Protein AF-A0A4Q1ADQ5-F1 (afdb_monomer_lite)

Structure (mmCIF, N/CA/C/O backbone):
data_AF-A0A4Q1ADQ5-F1
#
_entry.id   AF-A0A4Q1ADQ5-F1
#
loop_
_atom_site.group_PDB
_atom_site.id
_atom_site.type_symbol
_atom_site.label_atom_id
_atom_site.label_alt_id
_atom_site.label_comp_id
_atom_site.label_asym_id
_atom_site.label_entity_id
_atom_site.label_seq_id
_atom_site.pdbx_PDB_ins_code
_atom_site.Cartn_x
_atom_site.Cartn_y
_atom_site.Cartn_z
_atom_site.occupancy
_atom_site.B_iso_or_equiv
_atom_site.auth_seq_id
_atom_site.auth_comp_id
_atom_site.auth_asym_id
_atom_site.auth_atom_id
_atom_site.pdbx_PDB_model_num
ATOM 1 N N . MET A 1 1 ? -1.866 -3.473 17.443 1.00 73.50 1 MET A N 1
ATOM 2 C CA . MET A 1 1 ? -2.162 -2.029 17.596 1.00 73.50 1 MET A CA 1
ATOM 3 C C . MET A 1 1 ? -1.739 -1.337 16.323 1.00 73.50 1 MET A C 1
ATOM 5 O O . MET A 1 1 ? -0.591 -1.506 15.923 1.00 73.50 1 MET A O 1
ATOM 9 N N . ALA A 1 2 ? -2.650 -0.580 15.715 1.00 83.56 2 ALA A N 1
ATOM 10 C CA . ALA A 1 2 ? -2.382 0.136 14.478 1.00 83.56 2 ALA A CA 1
ATOM 11 C C . ALA A 1 2 ? -1.348 1.254 14.677 1.00 83.56 2 ALA A C 1
ATOM 13 O O . ALA A 1 2 ? -1.373 1.988 15.669 1.00 83.56 2 ALA A O 1
ATOM 14 N N . LYS A 1 3 ? -0.436 1.376 13.717 1.00 87.25 3 LYS A N 1
ATOM 15 C CA . LYS A 1 3 ? 0.659 2.342 13.715 1.00 87.25 3 LYS A CA 1
ATOM 16 C C . LYS A 1 3 ? 0.791 2.993 12.349 1.00 87.25 3 LYS A C 1
ATOM 18 O O . LYS A 1 3 ? 0.234 2.530 11.357 1.00 87.25 3 LYS A O 1
ATOM 23 N N . LYS A 1 4 ? 1.546 4.089 12.309 1.00 88.94 4 LYS A N 1
ATOM 24 C CA . LYS A 1 4 ? 1.892 4.773 11.067 1.00 88.94 4 LYS A CA 1
ATOM 25 C C . LYS A 1 4 ? 3.212 4.226 10.533 1.00 88.94 4 LYS A C 1
ATOM 27 O O . LYS A 1 4 ? 4.215 4.242 11.242 1.00 88.94 4 LYS A O 1
ATOM 32 N N . TYR A 1 5 ? 3.209 3.814 9.277 1.00 89.50 5 TYR A N 1
ATOM 33 C CA . TYR A 1 5 ? 4.356 3.303 8.548 1.00 89.50 5 TYR A CA 1
ATOM 34 C C . TYR A 1 5 ? 4.653 4.190 7.344 1.00 89.50 5 TYR A C 1
ATOM 36 O O . TYR A 1 5 ? 3.751 4.677 6.663 1.00 89.50 5 TYR A O 1
ATOM 44 N N . GLN A 1 6 ? 5.933 4.382 7.073 1.00 91.25 6 GLN A N 1
ATOM 45 C CA . GLN A 1 6 ? 6.453 4.940 5.843 1.00 91.25 6 GLN A CA 1
ATOM 46 C C . GLN A 1 6 ? 6.943 3.782 4.979 1.00 91.25 6 GLN A C 1
ATOM 48 O O . GLN A 1 6 ? 7.802 3.009 5.398 1.00 91.25 6 GLN A O 1
ATOM 53 N N . VAL A 1 7 ? 6.408 3.673 3.770 1.00 90.75 7 VAL A N 1
ATOM 54 C CA . VAL A 1 7 ? 6.799 2.648 2.806 1.00 90.75 7 VAL A CA 1
ATOM 55 C C . VAL A 1 7 ? 7.542 3.325 1.673 1.00 90.75 7 VAL A C 1
ATOM 57 O O . VAL A 1 7 ? 7.001 4.215 1.018 1.00 90.75 7 VAL A O 1
ATOM 60 N N . ARG A 1 8 ? 8.781 2.907 1.434 1.00 91.81 8 ARG A N 1
ATOM 61 C CA . ARG A 1 8 ? 9.573 3.310 0.276 1.00 91.81 8 ARG A CA 1
ATOM 62 C C . ARG A 1 8 ? 9.595 2.160 -0.718 1.00 91.81 8 ARG A C 1
ATOM 64 O O . ARG A 1 8 ? 10.336 1.199 -0.552 1.00 91.81 8 ARG A O 1
ATOM 71 N N . GLN A 1 9 ? 8.783 2.276 -1.756 1.00 91.00 9 GLN A N 1
ATOM 72 C CA . GLN A 1 9 ? 8.784 1.367 -2.888 1.00 91.00 9 GLN A CA 1
ATOM 73 C C . GLN A 1 9 ? 9.964 1.673 -3.813 1.00 91.00 9 GLN A C 1
ATOM 75 O O . GLN A 1 9 ? 10.325 2.835 -4.035 1.00 91.00 9 GLN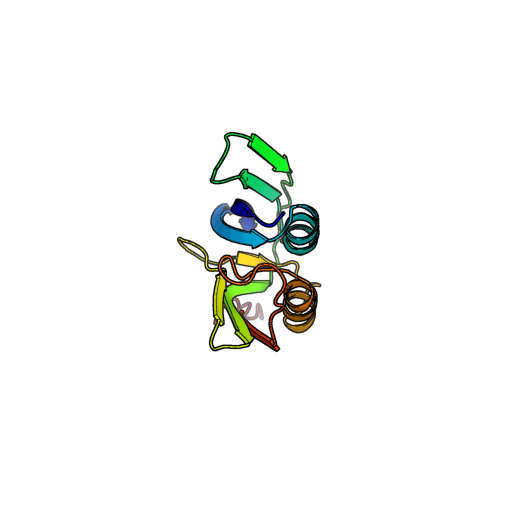 A O 1
ATOM 80 N N . VAL A 1 10 ? 10.547 0.620 -4.373 1.00 89.81 10 VAL A N 1
ATOM 81 C CA . VAL A 1 10 ? 11.606 0.674 -5.374 1.00 89.81 10 VAL A CA 1
ATOM 82 C C . VAL A 1 10 ? 11.248 -0.282 -6.509 1.00 89.81 10 VAL A C 1
ATOM 84 O O . VAL A 1 10 ? 11.098 -1.481 -6.298 1.00 89.81 10 VAL A O 1
ATOM 87 N N . VAL A 1 11 ? 11.128 0.251 -7.722 1.00 87.88 11 VAL A N 1
ATOM 88 C CA . VAL A 1 11 ? 10.785 -0.509 -8.932 1.00 87.88 11 VAL A CA 1
ATOM 89 C C . VAL A 1 11 ? 11.752 -0.168 -10.051 1.00 87.88 11 VAL A C 1
ATOM 91 O O . VAL A 1 11 ? 12.175 0.979 -10.175 1.00 87.88 11 VAL A O 1
ATOM 94 N N . THR A 1 12 ? 12.080 -1.137 -10.897 1.00 85.25 12 THR A N 1
ATOM 95 C CA . THR A 1 12 ? 12.826 -0.878 -12.132 1.00 85.25 12 THR A CA 1
ATOM 96 C C . THR A 1 12 ? 11.845 -0.905 -13.294 1.00 85.25 12 THR A C 1
ATOM 98 O O . THR A 1 12 ? 11.288 -1.954 -13.596 1.00 85.25 12 THR A O 1
ATOM 101 N N . LEU A 1 13 ? 11.618 0.243 -13.931 1.00 81.31 13 LEU A N 1
ATOM 102 C CA . LEU A 1 13 ? 10.705 0.403 -15.063 1.00 81.31 13 LEU A CA 1
ATOM 103 C C . LEU A 1 13 ? 11.515 0.721 -16.312 1.00 81.31 13 LEU A C 1
ATOM 105 O O . LEU A 1 13 ? 12.236 1.714 -16.331 1.00 81.31 13 LEU A O 1
ATOM 109 N N . ASN A 1 14 ? 11.385 -0.091 -17.361 1.00 82.62 14 ASN A N 1
ATOM 110 C CA . ASN A 1 14 ? 12.114 0.099 -18.623 1.00 82.62 14 ASN A CA 1
ATOM 111 C C . ASN A 1 14 ? 13.638 0.265 -18.431 1.00 82.62 14 ASN A C 1
ATOM 113 O O . ASN A 1 14 ? 14.274 1.051 -19.125 1.00 82.62 14 ASN A O 1
ATOM 117 N N . GLY A 1 15 ? 14.225 -0.449 -17.464 1.00 79.38 15 GLY A N 1
ATOM 118 C CA . GLY A 1 15 ? 15.649 -0.339 -17.123 1.00 79.38 15 GLY A CA 1
ATOM 119 C C . GLY A 1 15 ? 16.018 0.838 -16.209 1.00 79.38 15 GLY A C 1
ATOM 120 O O . GLY A 1 15 ? 17.161 0.912 -15.766 1.00 79.38 15 GLY A O 1
ATOM 121 N N . GLU A 1 16 ? 15.075 1.717 -15.860 1.00 83.38 16 GLU A N 1
ATOM 122 C CA . GLU A 1 16 ? 15.292 2.816 -14.916 1.00 83.38 16 GLU A CA 1
ATOM 123 C C . GLU A 1 16 ? 14.777 2.472 -13.517 1.00 83.38 16 GLU A C 1
ATOM 125 O O . GLU A 1 16 ? 13.600 2.159 -13.324 1.00 83.38 16 GLU A O 1
ATOM 130 N N . LYS A 1 17 ? 15.642 2.604 -12.509 1.00 86.19 17 LYS A N 1
ATOM 131 C CA . LYS A 1 17 ? 15.264 2.431 -11.104 1.00 86.19 17 LYS A CA 1
ATOM 132 C C . LYS A 1 17 ? 14.531 3.674 -10.599 1.00 86.19 17 LYS A C 1
ATOM 134 O O . LYS A 1 17 ? 15.104 4.760 -10.536 1.00 86.19 17 LYS A O 1
ATOM 139 N N . LYS A 1 18 ? 13.271 3.512 -10.204 1.00 85.75 18 LYS A N 1
ATOM 140 C CA . LYS A 1 18 ? 12.430 4.548 -9.596 1.00 85.75 18 LYS A CA 1
ATOM 141 C C . LYS A 1 18 ? 12.128 4.197 -8.150 1.00 85.75 18 LYS A C 1
ATOM 143 O O . LYS A 1 18 ? 12.046 3.028 -7.778 1.00 85.75 18 LYS A O 1
ATOM 148 N N . SER A 1 19 ? 11.964 5.226 -7.329 1.00 89.25 19 SER A N 1
ATOM 149 C CA . SER A 1 19 ? 11.580 5.068 -5.933 1.00 89.25 19 SER A CA 1
ATOM 150 C C . SER A 1 19 ? 10.456 6.026 -5.587 1.00 89.25 19 SER A C 1
ATOM 152 O O . SER A 1 19 ? 10.497 7.198 -5.962 1.00 89.25 19 SER A O 1
ATOM 154 N N . THR A 1 20 ? 9.471 5.512 -4.860 1.00 89.88 20 THR A N 1
ATOM 155 C CA . THR A 1 20 ? 8.291 6.254 -4.435 1.00 89.88 20 THR A CA 1
ATOM 156 C C . THR A 1 20 ? 8.020 5.962 -2.973 1.00 89.88 20 THR A C 1
ATOM 158 O O . THR A 1 20 ? 8.019 4.810 -2.552 1.00 89.88 20 THR A O 1
ATOM 161 N N . THR A 1 21 ? 7.762 7.012 -2.200 1.00 92.38 21 THR A N 1
ATOM 162 C CA . THR A 1 21 ? 7.468 6.895 -0.773 1.00 92.38 21 THR A CA 1
ATOM 163 C C . THR A 1 21 ? 6.030 7.298 -0.498 1.00 92.38 21 THR A C 1
ATOM 165 O O . THR A 1 21 ? 5.561 8.302 -1.035 1.00 92.38 21 THR A O 1
ATOM 168 N N . PHE A 1 22 ? 5.339 6.540 0.345 1.00 93.75 22 PHE A N 1
ATOM 169 C CA . PHE A 1 22 ? 3.987 6.831 0.814 1.00 93.75 22 PHE A CA 1
ATOM 170 C C . PHE A 1 22 ? 3.823 6.413 2.276 1.00 93.75 22 PHE A C 1
ATOM 172 O O . PHE A 1 22 ? 4.680 5.743 2.852 1.00 93.75 22 PHE A O 1
ATOM 179 N N . GLU A 1 23 ? 2.713 6.822 2.879 1.00 92.62 23 GLU A N 1
ATOM 180 C CA . GLU A 1 23 ? 2.371 6.470 4.255 1.00 92.62 23 GLU A CA 1
ATOM 181 C C . GLU A 1 23 ? 1.213 5.480 4.287 1.00 92.62 23 GLU A C 1
ATOM 183 O O . GLU A 1 23 ? 0.280 5.567 3.487 1.00 92.62 23 GLU A O 1
ATOM 188 N N . PHE A 1 24 ? 1.271 4.568 5.248 1.00 92.38 24 PHE A N 1
ATOM 189 C CA . PHE A 1 24 ? 0.222 3.611 5.556 1.00 92.38 24 PHE A CA 1
ATOM 190 C C . PHE A 1 24 ? -0.075 3.669 7.053 1.00 92.38 24 PHE A C 1
ATOM 192 O O . PHE A 1 24 ? 0.840 3.798 7.863 1.00 92.38 24 PHE A O 1
ATOM 199 N N . TYR A 1 25 ? -1.344 3.581 7.431 1.00 90.56 25 TYR A N 1
ATOM 200 C CA . TYR A 1 25 ? -1.743 3.423 8.825 1.00 90.56 25 TYR A CA 1
ATOM 201 C C . TYR A 1 25 ? -2.554 2.140 8.956 1.00 90.56 25 TYR A C 1
ATOM 203 O O . TYR A 1 25 ? -3.494 1.939 8.189 1.00 90.56 25 TYR A O 1
ATOM 211 N N . GLY A 1 26 ? -2.177 1.291 9.903 1.00 90.88 26 GLY A N 1
ATOM 212 C CA . GLY A 1 26 ? -2.802 -0.009 10.126 1.00 90.88 26 GLY A CA 1
ATOM 213 C C . GLY A 1 26 ? -1.922 -0.889 11.000 1.00 90.88 26 GLY A C 1
ATOM 214 O O . GLY A 1 26 ? -0.966 -0.407 11.604 1.00 90.88 26 GLY A O 1
ATOM 215 N N . GLU A 1 27 ? -2.239 -2.169 11.102 1.00 90.38 27 GLU A N 1
ATOM 216 C CA . GLU A 1 27 ? -1.397 -3.148 11.795 1.00 90.38 27 GLU A CA 1
ATOM 217 C C . GLU A 1 27 ? -0.285 -3.696 10.883 1.00 90.38 27 GLU A C 1
ATOM 219 O O . GLU A 1 27 ? -0.337 -3.571 9.658 1.00 90.38 27 GLU A O 1
ATOM 224 N N . GLN A 1 28 ? 0.747 -4.313 11.465 1.00 88.00 28 GLN A N 1
ATOM 225 C CA . GLN A 1 28 ? 1.888 -4.827 10.695 1.00 88.00 28 GLN A CA 1
ATOM 226 C C . GLN A 1 28 ? 1.490 -5.933 9.702 1.00 88.00 28 GLN A C 1
ATOM 228 O O . GLN A 1 28 ? 2.005 -5.972 8.582 1.00 88.00 28 GLN A O 1
ATOM 233 N N . ASP A 1 29 ? 0.543 -6.796 10.072 1.00 90.19 29 ASP A N 1
ATOM 234 C CA . ASP A 1 29 ? 0.040 -7.855 9.188 1.00 90.19 29 ASP A CA 1
ATOM 235 C C . ASP A 1 29 ? -0.760 -7.275 8.012 1.00 90.19 29 ASP A C 1
ATOM 237 O O . ASP A 1 29 ? -0.641 -7.733 6.875 1.00 90.19 29 ASP A O 1
ATOM 241 N N . GLU A 1 30 ? -1.518 -6.206 8.264 1.00 92.19 30 GLU A N 1
ATOM 242 C CA . GLU A 1 30 ? -2.261 -5.462 7.243 1.00 92.19 30 GLU A CA 1
ATOM 243 C C . GLU A 1 30 ? -1.313 -4.785 6.254 1.00 92.19 30 GLU A C 1
ATOM 245 O O . GLU A 1 30 ? -1.510 -4.869 5.041 1.00 92.19 30 GLU A O 1
ATOM 250 N N . LEU A 1 31 ? -0.249 -4.160 6.770 1.00 91.12 31 LEU A N 1
ATOM 251 C CA . LEU A 1 31 ? 0.800 -3.574 5.949 1.00 91.12 31 LEU A CA 1
ATOM 252 C C . LEU A 1 31 ? 1.487 -4.637 5.094 1.00 91.12 31 LEU A C 1
ATOM 254 O O . LEU A 1 31 ? 1.669 -4.432 3.899 1.00 91.12 31 LEU A O 1
ATOM 258 N N . THR A 1 32 ? 1.849 -5.775 5.684 1.00 90.88 32 THR A N 1
ATOM 259 C CA . THR A 1 32 ? 2.478 -6.888 4.962 1.00 90.88 32 THR A CA 1
ATOM 260 C C . THR A 1 32 ? 1.577 -7.385 3.834 1.00 90.88 32 THR A C 1
ATOM 262 O O . THR A 1 32 ? 2.030 -7.549 2.699 1.00 90.88 32 THR A O 1
ATOM 265 N N . ALA A 1 33 ? 0.283 -7.562 4.113 1.00 92.50 33 ALA A N 1
ATOM 266 C CA . ALA A 1 33 ? -0.696 -7.975 3.119 1.00 92.50 33 ALA A CA 1
ATOM 267 C C . ALA A 1 33 ? -0.833 -6.942 1.988 1.00 92.50 33 ALA A C 1
ATOM 269 O O . ALA A 1 33 ? -0.832 -7.324 0.818 1.00 92.50 33 ALA A O 1
ATOM 270 N N . PHE A 1 34 ? -0.886 -5.648 2.311 1.00 93.94 34 PHE A N 1
ATOM 271 C CA . PHE A 1 34 ? -0.915 -4.569 1.322 1.00 93.94 34 PHE A CA 1
ATOM 272 C C . PHE A 1 34 ? 0.367 -4.534 0.476 1.00 93.94 34 PHE A C 1
ATOM 274 O O . PHE A 1 34 ? 0.318 -4.533 -0.754 1.00 93.94 34 PHE A O 1
ATOM 281 N N . CYS A 1 35 ? 1.534 -4.571 1.119 1.00 91.19 35 CYS A N 1
ATOM 282 C CA . CYS A 1 35 ? 2.828 -4.525 0.449 1.00 91.19 35 CYS A CA 1
ATOM 283 C C . CYS A 1 35 ? 3.084 -5.751 -0.441 1.00 91.19 35 CYS A C 1
ATOM 285 O O . CYS A 1 35 ? 3.754 -5.629 -1.462 1.00 91.19 35 CYS A O 1
ATOM 287 N N . SER A 1 36 ? 2.485 -6.907 -0.138 1.00 91.50 36 SER A N 1
ATOM 288 C CA . SER A 1 36 ? 2.562 -8.100 -0.996 1.00 91.50 36 SER A CA 1
ATOM 289 C C . SER A 1 36 ? 1.968 -7.895 -2.400 1.00 91.50 36 SER A C 1
ATOM 291 O O . SER A 1 36 ? 2.304 -8.633 -3.332 1.00 91.50 36 SER A O 1
ATOM 293 N N . GLN A 1 37 ? 1.105 -6.889 -2.567 1.00 92.94 37 GLN A N 1
ATOM 294 C CA . GLN A 1 37 ? 0.480 -6.521 -3.837 1.00 92.94 37 GLN A CA 1
ATOM 295 C C . GLN A 1 37 ? 1.336 -5.549 -4.664 1.00 92.94 37 GLN A C 1
ATOM 297 O O . GLN A 1 37 ? 1.047 -5.321 -5.843 1.00 92.94 37 GLN A O 1
ATOM 302 N N . LEU A 1 38 ? 2.373 -4.966 -4.057 1.00 91.38 38 LEU A N 1
ATOM 303 C CA . LEU A 1 38 ? 3.266 -4.023 -4.715 1.00 91.38 38 LEU A CA 1
ATOM 304 C C . LEU A 1 38 ? 4.180 -4.738 -5.699 1.00 91.38 38 LEU A C 1
ATOM 306 O O . LEU A 1 38 ? 4.590 -5.880 -5.500 1.00 91.38 38 LEU A O 1
ATOM 310 N N . GLU A 1 39 ? 4.497 -4.027 -6.769 1.00 90.19 39 GLU A N 1
ATOM 311 C CA . GLU A 1 39 ? 5.523 -4.430 -7.712 1.00 90.19 39 GLU A CA 1
ATOM 312 C C . GLU A 1 39 ? 6.914 -4.041 -7.194 1.00 90.19 39 GLU A C 1
ATOM 314 O O . GLU A 1 39 ? 7.064 -3.019 -6.514 1.00 90.19 39 GLU A O 1
ATOM 319 N N . GLY A 1 40 ? 7.934 -4.827 -7.547 1.00 87.00 40 GLY A N 1
ATOM 320 C CA . GLY A 1 40 ? 9.309 -4.603 -7.098 1.00 87.00 40 GLY A CA 1
ATOM 321 C C . GLY A 1 40 ? 9.499 -4.746 -5.584 1.00 87.00 40 GLY A C 1
ATOM 322 O O . GLY A 1 40 ? 8.806 -5.514 -4.917 1.00 87.00 40 GLY A O 1
ATOM 323 N N . GLY A 1 41 ? 10.497 -4.040 -5.051 1.00 85.31 41 GLY A N 1
ATOM 324 C CA . GLY A 1 41 ? 10.892 -4.090 -3.643 1.00 85.31 41 GLY A CA 1
ATOM 325 C C . GLY A 1 41 ? 10.307 -2.952 -2.819 1.00 85.31 41 GLY A C 1
ATOM 326 O O . GLY A 1 41 ? 9.888 -1.921 -3.351 1.00 85.31 41 GLY A O 1
ATOM 327 N N . TYR A 1 42 ? 10.313 -3.114 -1.499 1.00 86.50 42 TYR A N 1
ATOM 328 C CA . TYR A 1 42 ? 9.883 -2.066 -0.583 1.00 86.50 42 TYR A CA 1
ATOM 329 C C . TYR A 1 42 ? 10.635 -2.113 0.750 1.00 86.50 42 TYR A C 1
ATOM 331 O O . TYR A 1 42 ? 10.976 -3.167 1.286 1.00 86.50 42 TYR A O 1
ATOM 339 N N . GLU A 1 43 ? 10.862 -0.930 1.303 1.00 85.94 43 GLU A N 1
ATOM 340 C CA . GLU A 1 43 ? 11.388 -0.716 2.648 1.00 85.94 43 GLU A CA 1
ATOM 341 C C . GLU A 1 43 ? 10.266 -0.145 3.514 1.00 85.94 43 GLU A C 1
ATOM 343 O O . GLU A 1 43 ? 9.606 0.819 3.118 1.00 85.94 43 GLU A O 1
ATOM 348 N N . VAL A 1 44 ? 10.052 -0.721 4.693 1.00 85.62 44 VAL A N 1
ATOM 349 C CA . VAL A 1 44 ? 9.077 -0.240 5.674 1.00 85.62 44 VAL A CA 1
ATOM 350 C C . VAL A 1 44 ? 9.819 0.396 6.835 1.00 85.62 44 VAL A C 1
ATOM 352 O O . VAL A 1 44 ? 10.753 -0.191 7.374 1.00 85.62 44 VAL A O 1
ATOM 355 N N . LYS A 1 45 ? 9.371 1.579 7.252 1.00 84.31 45 LYS A N 1
ATOM 356 C CA . LYS A 1 45 ? 9.796 2.220 8.495 1.00 84.31 45 LYS A CA 1
ATOM 357 C C . LYS A 1 45 ? 8.587 2.566 9.339 1.00 84.31 45 LYS A C 1
ATOM 359 O O . LYS A 1 45 ? 7.668 3.219 8.852 1.00 84.31 45 LYS A O 1
ATOM 364 N N . GLU A 1 46 ? 8.573 2.163 10.599 1.00 79.62 46 GLU A N 1
ATOM 365 C CA . GLU A 1 46 ? 7.586 2.686 11.542 1.00 79.62 46 GLU A CA 1
ATOM 366 C C . GLU A 1 46 ? 7.896 4.169 11.825 1.00 79.62 46 GLU A C 1
ATOM 368 O O . GLU A 1 46 ? 9.041 4.544 12.055 1.00 79.62 46 GLU A O 1
ATOM 373 N N . VAL A 1 47 ? 6.893 5.049 11.764 1.00 71.75 47 VAL A N 1
ATOM 374 C CA . VAL A 1 47 ? 7.101 6.509 11.878 1.00 71.75 47 VAL A CA 1
ATOM 375 C C . VAL A 1 47 ? 7.332 6.953 13.332 1.00 71.75 47 VAL A C 1
ATOM 377 O O . VAL A 1 47 ? 7.783 8.072 13.561 1.00 71.75 47 VAL A O 1
ATOM 380 N N . VAL A 1 48 ? 7.045 6.095 14.318 1.00 55.66 48 VAL A N 1
ATOM 381 C CA . VAL A 1 48 ? 7.135 6.433 15.753 1.00 55.66 48 VAL A CA 1
ATOM 382 C C . VAL A 1 48 ? 8.341 5.784 16.448 1.00 55.66 48 VAL A C 1
ATOM 384 O O . VAL A 1 48 ? 8.761 6.284 17.484 1.00 55.66 48 VAL A O 1
ATOM 387 N N . ASP A 1 49 ? 8.965 4.759 15.861 1.00 39.09 49 ASP A N 1
ATOM 388 C CA . ASP A 1 49 ? 10.175 4.138 16.408 1.00 39.09 49 ASP A CA 1
ATOM 389 C C . ASP A 1 49 ? 11.068 3.604 15.282 1.00 39.09 49 ASP A C 1
ATOM 391 O O . ASP A 1 49 ? 10.589 3.073 14.283 1.00 39.09 49 ASP A O 1
ATOM 395 N N . ALA A 1 50 ? 12.380 3.781 15.425 1.00 38.50 50 ALA A N 1
ATOM 396 C CA . ALA A 1 50 ? 13.395 3.602 14.387 1.00 38.50 50 ALA A CA 1
ATOM 397 C C . ALA A 1 50 ? 13.659 2.131 13.981 1.00 38.50 50 ALA A C 1
ATOM 399 O O . ALA A 1 50 ? 14.787 1.650 14.072 1.00 38.50 50 ALA A O 1
ATOM 400 N N . LEU A 1 51 ? 12.648 1.413 13.491 1.00 41.72 51 LEU A N 1
ATOM 401 C CA . LEU A 1 51 ? 12.788 0.074 12.914 1.00 41.72 51 LEU A CA 1
ATOM 402 C C . LEU A 1 51 ? 12.542 0.137 11.406 1.00 41.72 51 LEU A C 1
ATOM 404 O O . LEU A 1 51 ? 11.494 0.591 10.947 1.00 41.72 51 LEU A O 1
ATOM 408 N N . SER A 1 52 ? 13.564 -0.255 10.641 1.00 47.31 52 SER A N 1
ATOM 409 C CA . SER A 1 52 ? 13.533 -0.343 9.179 1.00 47.31 52 SER A CA 1
ATOM 410 C C . SER A 1 52 ? 13.561 -1.816 8.775 1.00 47.31 52 SER A C 1
ATOM 412 O O . SER A 1 52 ? 14.610 -2.444 8.890 1.00 47.31 52 SER A O 1
ATOM 414 N N . ASP A 1 53 ? 12.442 -2.348 8.290 1.00 49.88 53 ASP A N 1
ATOM 415 C CA . ASP A 1 53 ? 12.391 -3.672 7.666 1.00 49.88 53 ASP A CA 1
ATOM 416 C C . ASP A 1 53 ? 12.607 -3.513 6.156 1.00 49.88 53 ASP A C 1
ATOM 418 O O . ASP A 1 53 ? 11.857 -2.824 5.457 1.00 49.88 53 ASP A O 1
ATOM 422 N N . MET A 1 54 ? 13.681 -4.117 5.646 1.00 44.84 54 MET A N 1
ATOM 423 C CA . MET A 1 54 ? 14.076 -4.033 4.241 1.00 44.84 54 MET A CA 1
ATOM 424 C C . MET A 1 54 ? 13.658 -5.305 3.506 1.00 44.84 54 MET A C 1
ATOM 426 O O . MET A 1 54 ? 14.208 -6.376 3.756 1.00 44.84 54 MET A O 1
ATOM 430 N N . THR A 1 55 ? 12.746 -5.178 2.542 1.00 50.53 55 THR A N 1
ATOM 431 C CA . THR A 1 55 ? 12.417 -6.257 1.604 1.00 50.53 55 THR A CA 1
ATOM 432 C C . THR A 1 55 ? 13.027 -5.904 0.250 1.00 50.53 55 THR A C 1
ATOM 434 O O . THR A 1 55 ? 12.497 -5.088 -0.506 1.00 50.53 55 THR A O 1
ATOM 437 N N . ALA A 1 56 ? 14.192 -6.475 -0.055 1.00 41.25 56 ALA A N 1
ATOM 438 C CA . ALA A 1 56 ? 14.846 -6.264 -1.340 1.00 41.25 56 ALA A CA 1
ATOM 439 C C . ALA A 1 56 ? 14.152 -7.101 -2.426 1.00 41.25 56 ALA A C 1
ATOM 441 O O . ALA A 1 56 ? 14.161 -8.328 -2.366 1.00 41.25 56 ALA A O 1
ATOM 442 N N . ALA A 1 57 ? 13.599 -6.447 -3.446 1.00 47.72 57 ALA A N 1
ATOM 443 C CA . ALA A 1 57 ? 13.281 -7.097 -4.711 1.00 47.72 57 ALA A CA 1
ATOM 444 C C . ALA A 1 57 ? 13.752 -6.201 -5.864 1.00 47.72 57 ALA A C 1
ATOM 446 O O . ALA A 1 57 ? 13.116 -5.211 -6.216 1.00 47.72 57 ALA A O 1
ATOM 447 N N . ASP A 1 58 ? 14.904 -6.551 -6.441 1.00 42.94 58 ASP A N 1
ATOM 448 C CA . ASP A 1 58 ? 15.321 -6.066 -7.757 1.00 42.94 58 ASP A CA 1
ATOM 449 C C . ASP A 1 58 ? 14.615 -6.938 -8.800 1.00 42.94 58 ASP A C 1
ATOM 451 O O . ASP A 1 58 ? 15.092 -7.999 -9.197 1.00 42.94 58 ASP A O 1
ATOM 455 N N . THR A 1 59 ? 13.434 -6.507 -9.223 1.00 46.94 59 THR A N 1
ATOM 456 C CA . THR A 1 59 ? 12.773 -7.054 -10.409 1.00 46.94 59 THR A CA 1
ATOM 457 C C . THR A 1 59 ? 12.692 -5.939 -11.444 1.00 46.94 59 THR A C 1
ATOM 459 O O . THR A 1 59 ? 12.224 -4.835 -11.166 1.00 46.94 59 THR A O 1
ATOM 462 N N . ASN A 1 60 ? 13.241 -6.196 -12.632 1.00 49.16 60 ASN A N 1
ATOM 463 C CA . ASN A 1 60 ? 13.033 -5.358 -13.806 1.00 49.16 60 ASN A CA 1
ATOM 464 C C . ASN A 1 60 ? 11.621 -5.640 -14.313 1.00 49.16 60 ASN A C 1
ATOM 466 O O . ASN A 1 60 ? 11.346 -6.756 -14.753 1.00 49.16 60 ASN A O 1
ATOM 470 N N . VAL A 1 61 ? 10.719 -4.669 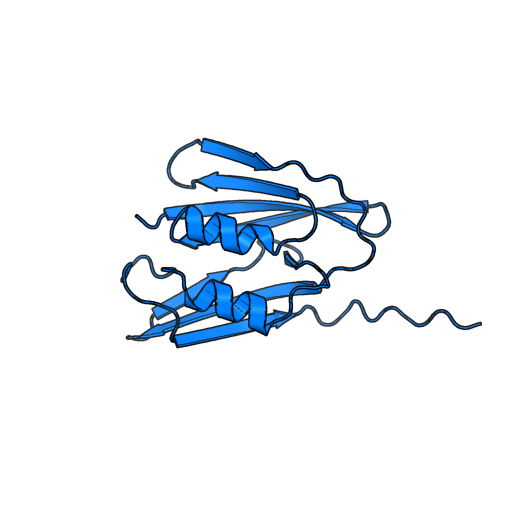-14.189 1.00 57.59 61 VAL A N 1
ATOM 471 C CA . VAL A 1 61 ? 9.300 -4.872 -14.465 1.00 57.59 61 VAL A CA 1
ATOM 472 C C . VAL A 1 61 ? 8.855 -3.941 -15.578 1.00 57.59 61 VAL A C 1
ATOM 474 O O . VAL A 1 61 ? 8.772 -2.725 -15.422 1.00 57.59 61 VAL A O 1
ATOM 477 N N . ALA A 1 62 ? 8.532 -4.543 -16.721 1.00 55.97 62 ALA A N 1
ATOM 478 C CA . ALA A 1 62 ? 7.993 -3.840 -17.880 1.00 55.97 62 ALA A CA 1
ATOM 479 C C . ALA A 1 62 ? 6.494 -3.499 -17.735 1.00 55.97 62 ALA A C 1
ATOM 481 O O . ALA A 1 62 ? 5.991 -2.637 -18.451 1.00 55.97 62 ALA A O 1
ATOM 482 N N . THR A 1 63 ? 5.762 -4.152 -16.819 1.00 69.19 63 THR A N 1
ATOM 483 C CA . THR A 1 63 ? 4.302 -4.004 -16.679 1.00 69.19 63 THR A CA 1
ATOM 484 C C . THR A 1 63 ? 3.873 -3.912 -15.215 1.00 69.19 63 THR A C 1
ATOM 486 O O . THR A 1 63 ? 3.953 -4.898 -14.490 1.00 69.19 63 THR A O 1
ATOM 489 N N . SER A 1 64 ? 3.372 -2.753 -14.788 1.00 82.31 64 SER A N 1
ATOM 490 C CA . SER A 1 64 ? 2.786 -2.533 -13.456 1.00 82.31 64 SER A CA 1
ATOM 491 C C . SER A 1 64 ? 1.496 -1.719 -13.570 1.00 82.31 64 SER A C 1
ATOM 493 O O . SER A 1 64 ? 1.261 -1.067 -14.588 1.00 82.31 64 SER A O 1
ATOM 495 N N . ASN A 1 65 ? 0.670 -1.744 -12.526 1.00 86.38 65 ASN A N 1
ATOM 496 C CA . ASN A 1 65 ? -0.552 -0.954 -12.413 1.00 86.38 65 ASN A CA 1
ATOM 497 C C . ASN A 1 65 ? -0.277 0.318 -11.582 1.00 86.38 65 ASN A C 1
ATOM 499 O O . ASN A 1 65 ? -0.225 0.234 -10.352 1.00 86.38 65 ASN A O 1
ATOM 503 N N . PRO A 1 66 ? -0.086 1.499 -12.207 1.00 88.75 66 PRO A N 1
ATOM 504 C CA . PRO A 1 66 ? 0.234 2.728 -11.485 1.00 88.75 66 PRO A CA 1
ATOM 505 C C . PRO A 1 66 ? -0.999 3.339 -10.802 1.00 88.75 66 PRO A C 1
ATOM 507 O O . PRO A 1 66 ? -2.022 3.620 -11.436 1.00 88.75 66 PRO A O 1
ATOM 510 N N . VAL A 1 67 ? -0.877 3.625 -9.508 1.00 90.94 67 VAL A N 1
ATOM 511 C CA . VAL A 1 67 ? -1.912 4.220 -8.656 1.00 90.94 67 VAL A CA 1
ATOM 512 C C . VAL A 1 67 ? -1.414 5.541 -8.075 1.00 90.94 67 VAL A C 1
ATOM 514 O O . VAL A 1 67 ? -0.375 5.612 -7.428 1.00 90.94 67 VAL A O 1
ATOM 517 N N . THR A 1 68 ? -2.173 6.610 -8.300 1.00 92.75 68 THR A N 1
ATOM 518 C CA . THR A 1 68 ? -1.846 7.966 -7.814 1.00 92.75 68 THR A CA 1
ATOM 519 C C . THR A 1 68 ? -2.372 8.227 -6.411 1.00 92.75 68 THR A C 1
ATOM 521 O O . THR A 1 68 ? -1.835 9.068 -5.699 1.00 92.75 68 THR A O 1
ATOM 524 N N . GLN A 1 69 ? -3.447 7.544 -6.020 1.00 92.38 69 GLN A N 1
ATOM 525 C CA . GLN A 1 69 ? -4.121 7.787 -4.755 1.00 92.38 69 GLN A CA 1
ATOM 526 C C . GLN A 1 69 ? -5.060 6.632 -4.424 1.00 92.38 69 GLN A C 1
ATOM 528 O O . GLN A 1 69 ? -5.748 6.114 -5.306 1.00 92.38 69 GLN A O 1
ATOM 533 N N . ILE A 1 70 ? -5.155 6.296 -3.143 1.00 95.12 70 ILE A N 1
ATOM 534 C CA . ILE A 1 70 ? -6.203 5.441 -2.599 1.00 95.12 70 ILE A CA 1
ATOM 535 C C . ILE A 1 70 ? -6.888 6.187 -1.462 1.00 95.12 70 ILE A C 1
ATOM 537 O O . ILE A 1 70 ? -6.245 6.698 -0.548 1.00 95.12 70 ILE A O 1
ATOM 541 N N . THR A 1 71 ? -8.206 6.258 -1.539 1.00 94.88 71 THR A N 1
ATOM 542 C CA . THR A 1 71 ? -9.065 6.931 -0.574 1.00 94.88 71 THR A CA 1
ATOM 543 C C . THR A 1 71 ? -9.844 5.893 0.218 1.00 94.88 71 THR A C 1
ATOM 545 O O . THR A 1 71 ? -10.523 5.055 -0.375 1.00 94.88 71 THR A O 1
ATOM 548 N N . LEU A 1 72 ? -9.786 5.994 1.544 1.00 94.69 72 LEU A N 1
ATOM 549 C CA . LEU A 1 72 ? -10.484 5.144 2.501 1.00 94.69 72 LEU A CA 1
ATOM 550 C C . LEU A 1 72 ? -11.503 6.004 3.242 1.00 94.69 72 LEU A C 1
ATOM 552 O O . LEU A 1 72 ? -11.142 6.985 3.889 1.00 94.69 72 LEU A O 1
ATOM 556 N N . SER A 1 73 ? -12.780 5.659 3.137 1.00 94.56 73 SER A N 1
ATOM 557 C CA . SER A 1 73 ? -13.856 6.331 3.866 1.00 94.56 73 SER A CA 1
ATOM 558 C C . SER A 1 73 ? -14.495 5.346 4.829 1.00 94.56 73 SER A C 1
ATOM 560 O O . SER A 1 73 ? -14.824 4.227 4.433 1.00 94.56 73 SER A O 1
ATOM 562 N N . GLY A 1 74 ? -14.629 5.758 6.084 1.00 91.12 74 GLY A N 1
ATOM 563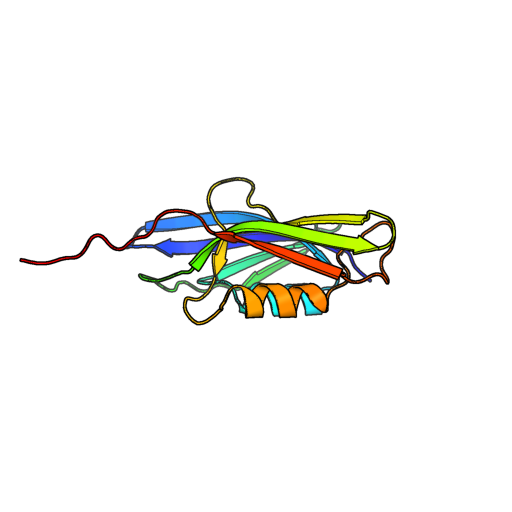 C CA . GLY A 1 74 ? -15.200 4.984 7.181 1.00 91.12 74 GLY A CA 1
ATOM 564 C C . GLY A 1 74 ? -16.522 5.575 7.678 1.00 91.12 74 GLY A C 1
ATOM 565 O O . GLY A 1 74 ? -17.011 6.569 7.131 1.00 91.12 74 GLY A O 1
ATOM 566 N N . PRO A 1 75 ? -17.114 4.979 8.721 1.00 88.38 75 PRO A N 1
ATOM 567 C CA . PRO A 1 75 ? -18.264 5.559 9.403 1.00 88.38 75 PRO A CA 1
ATOM 568 C C . PRO A 1 75 ? -17.898 6.884 10.087 1.00 88.38 75 PRO A C 1
ATOM 570 O O . PRO A 1 75 ? -16.728 7.240 10.217 1.00 88.38 75 PRO A O 1
ATOM 573 N N . GLN A 1 76 ? -18.915 7.640 10.510 1.00 87.31 76 GLN A N 1
ATOM 574 C CA . GLN A 1 76 ? -18.745 8.924 11.213 1.00 87.31 76 GLN A CA 1
ATOM 575 C C . GLN A 1 76 ? -17.863 9.938 10.454 1.00 87.31 76 GLN A C 1
ATOM 577 O O . GLN A 1 76 ? -17.133 10.717 11.061 1.00 87.31 76 GLN A O 1
ATOM 582 N N . ASN A 1 77 ? -17.925 9.922 9.116 1.00 84.88 77 ASN A N 1
ATOM 583 C CA . ASN A 1 77 ? -17.119 10.768 8.228 1.00 84.88 77 ASN A CA 1
ATOM 584 C C . ASN A 1 77 ? -15.598 10.601 8.398 1.00 84.88 77 ASN A C 1
ATOM 586 O O . ASN A 1 77 ? -14.838 11.508 8.057 1.00 84.88 77 ASN A O 1
ATOM 590 N N . GLN A 1 78 ? -15.137 9.448 8.897 1.00 87.25 78 GLN A N 1
ATOM 591 C CA . GLN A 1 78 ? -13.710 9.147 8.932 1.00 87.25 78 GLN A CA 1
ATOM 592 C C . GLN A 1 78 ? -13.145 9.030 7.519 1.00 87.25 78 GLN A C 1
ATOM 594 O O . GLN A 1 78 ? -13.754 8.442 6.619 1.00 87.25 78 GLN A O 1
ATOM 599 N N . TYR A 1 79 ? -11.947 9.574 7.340 1.00 89.31 79 TYR A N 1
ATOM 600 C CA . TYR A 1 79 ? -11.267 9.592 6.059 1.00 89.31 79 TYR A CA 1
ATOM 601 C C . TYR A 1 79 ? -9.775 9.345 6.249 1.00 89.31 79 TYR A C 1
ATOM 603 O O . TYR A 1 79 ? -9.138 9.949 7.108 1.00 89.31 79 TYR A O 1
ATOM 611 N N . SER A 1 80 ? -9.216 8.473 5.417 1.00 90.69 80 SER A N 1
ATOM 612 C CA . SER A 1 80 ? -7.782 8.220 5.327 1.00 90.69 80 SER A CA 1
ATOM 613 C C . SER A 1 80 ? -7.378 8.143 3.857 1.00 90.69 80 SER A C 1
ATOM 615 O O . SER A 1 80 ? -8.188 7.830 2.979 1.00 90.69 80 SER A O 1
ATOM 617 N N . MET A 1 81 ? -6.130 8.489 3.565 1.00 91.94 81 MET A N 1
ATOM 618 C CA . MET A 1 81 ? -5.618 8.518 2.203 1.00 91.94 81 MET A CA 1
ATOM 619 C C . MET A 1 81 ? -4.214 7.941 2.158 1.00 91.94 81 MET A C 1
ATOM 621 O O . MET A 1 81 ? -3.327 8.394 2.875 1.00 91.94 81 MET A O 1
ATOM 625 N N . ILE A 1 82 ? -4.013 7.001 1.241 1.00 93.69 82 ILE A N 1
ATOM 626 C CA . ILE A 1 82 ? -2.698 6.494 0.870 1.00 93.69 82 ILE A CA 1
ATOM 627 C C . ILE A 1 82 ? -2.336 7.178 -0.443 1.00 93.69 82 I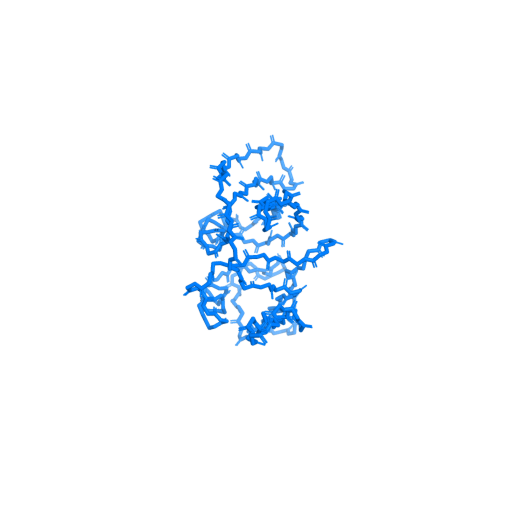L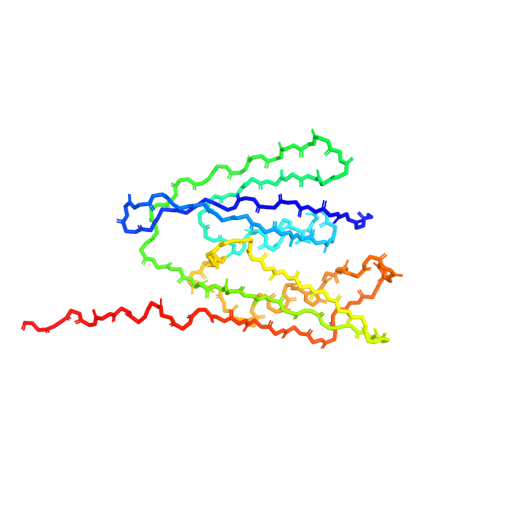E A C 1
ATOM 629 O O . ILE A 1 82 ? -2.968 6.950 -1.478 1.00 93.69 82 ILE A O 1
ATOM 633 N N . ARG A 1 83 ? -1.342 8.061 -0.395 1.00 92.38 83 ARG A N 1
ATOM 634 C CA . ARG A 1 83 ? -0.825 8.746 -1.579 1.00 92.38 83 ARG A CA 1
ATOM 635 C C . ARG A 1 83 ? 0.700 8.781 -1.545 1.00 92.38 83 ARG A C 1
ATOM 637 O O . ARG A 1 83 ? 1.269 8.974 -0.468 1.00 92.38 83 ARG A O 1
ATOM 644 N N . PRO A 1 84 ? 1.360 8.632 -2.699 1.00 89.62 84 PRO A N 1
ATOM 645 C CA . PRO A 1 84 ? 2.783 8.864 -2.793 1.00 89.62 84 PRO A CA 1
ATOM 646 C C . PRO A 1 84 ? 3.095 10.344 -2.567 1.00 89.62 84 PRO A C 1
ATOM 648 O O . PRO A 1 84 ? 2.340 11.223 -2.982 1.00 89.62 84 PRO A O 1
ATOM 651 N N . TYR A 1 85 ? 4.222 10.629 -1.917 1.00 86.88 85 TYR A N 1
ATOM 652 C CA . TYR A 1 85 ? 4.739 11.994 -1.802 1.00 86.88 85 TYR A CA 1
ATOM 653 C C . TYR A 1 85 ? 5.117 12.565 -3.177 1.00 86.88 85 TYR A C 1
ATOM 655 O O . TYR A 1 85 ? 5.017 13.770 -3.396 1.00 86.88 85 TYR A O 1
ATOM 663 N N . SER A 1 86 ? 5.525 11.696 -4.105 1.00 83.06 86 SER A N 1
ATOM 664 C CA . SER A 1 86 ? 5.780 12.012 -5.510 1.00 83.06 86 SER A CA 1
ATOM 665 C C . SER A 1 86 ? 5.597 10.774 -6.399 1.00 83.06 86 SER A C 1
ATOM 667 O O . SER A 1 86 ? 5.848 9.644 -5.978 1.00 83.06 86 SER A O 1
ATOM 669 N N . GLY A 1 87 ? 5.173 10.973 -7.650 1.00 87.38 87 GLY A N 1
ATOM 670 C CA . GLY A 1 87 ? 5.000 9.883 -8.616 1.00 87.38 87 GLY A CA 1
ATOM 671 C C . GLY A 1 87 ? 3.746 9.037 -8.372 1.00 87.38 87 GLY A C 1
ATOM 672 O O . GLY A 1 87 ? 2.667 9.578 -8.132 1.00 87.38 87 GLY A O 1
ATOM 673 N N . VAL A 1 88 ? 3.879 7.713 -8.495 1.00 91.31 88 VAL A N 1
ATOM 674 C CA . VAL A 1 88 ? 2.778 6.737 -8.415 1.00 91.31 88 VAL A CA 1
ATOM 675 C C . VAL A 1 88 ? 3.222 5.491 -7.648 1.00 91.31 88 VAL A C 1
ATOM 677 O O . VAL A 1 88 ? 4.395 5.135 -7.665 1.00 91.31 88 VAL A O 1
ATOM 680 N N . ILE A 1 89 ? 2.280 4.820 -6.989 1.00 93.06 89 ILE A N 1
ATOM 681 C CA . ILE A 1 89 ? 2.486 3.506 -6.373 1.00 93.06 89 ILE A CA 1
ATOM 682 C C . ILE A 1 89 ? 2.284 2.451 -7.458 1.00 93.06 89 ILE A C 1
ATOM 684 O O . ILE A 1 89 ? 1.262 2.456 -8.144 1.00 93.06 89 ILE A O 1
ATOM 688 N N . HIS A 1 90 ? 3.245 1.553 -7.626 1.00 92.56 90 HIS A N 1
ATOM 689 C CA . HIS A 1 90 ? 3.198 0.520 -8.654 1.00 92.56 90 HIS A CA 1
ATOM 690 C C . HIS A 1 90 ? 2.688 -0.796 -8.065 1.00 92.56 90 HIS A C 1
ATOM 692 O O . HIS A 1 90 ? 3.360 -1.420 -7.251 1.00 92.56 90 HIS A O 1
ATOM 698 N N . PHE A 1 91 ? 1.503 -1.238 -8.469 1.00 92.06 91 PHE A N 1
ATOM 699 C CA . PHE A 1 91 ? 0.984 -2.555 -8.096 1.00 92.06 91 PHE A CA 1
ATOM 700 C C . PHE A 1 91 ? 1.348 -3.596 -9.149 1.00 92.06 91 PHE A C 1
ATOM 702 O O . PHE A 1 91 ? 1.550 -3.251 -10.320 1.00 92.06 91 PHE A O 1
ATOM 709 N N . LYS A 1 92 ? 1.394 -4.868 -8.746 1.00 91.38 92 LYS A N 1
ATOM 710 C CA . LYS A 1 92 ? 1.562 -5.982 -9.685 1.00 91.38 92 LYS A CA 1
ATOM 711 C C . LYS A 1 92 ? 0.488 -5.931 -10.766 1.00 91.38 92 LYS A C 1
ATOM 713 O O . LYS A 1 92 ? -0.665 -5.594 -10.494 1.00 91.38 92 LYS A O 1
ATOM 718 N N . ASN A 1 93 ? 0.843 -6.287 -11.997 1.00 88.19 93 ASN A N 1
ATOM 719 C CA . ASN A 1 93 ? -0.114 -6.312 -13.111 1.00 88.19 93 ASN A CA 1
ATOM 720 C C . ASN A 1 93 ? -1.273 -7.313 -12.893 1.00 88.19 93 ASN A C 1
ATOM 722 O O . ASN A 1 93 ? -2.356 -7.115 -13.437 1.00 88.19 93 ASN A O 1
ATOM 726 N N . THR A 1 94 ? -1.060 -8.340 -12.065 1.00 89.06 94 THR A N 1
ATOM 727 C CA . THR A 1 94 ? -2.062 -9.330 -11.639 1.00 89.06 94 THR A CA 1
ATOM 728 C C . THR A 1 94 ? -2.998 -8.830 -10.542 1.00 89.06 94 THR A C 1
ATOM 730 O O . THR A 1 94 ? -3.991 -9.491 -10.259 1.00 89.06 94 THR A O 1
ATOM 733 N N . VAL A 1 95 ? -2.700 -7.687 -9.922 1.00 90.38 95 VAL A N 1
ATOM 734 C CA . VAL A 1 95 ? -3.514 -7.094 -8.858 1.00 90.38 95 VAL A CA 1
ATOM 735 C C . VAL A 1 95 ? -4.476 -6.087 -9.478 1.00 90.38 95 VAL A C 1
ATOM 737 O O . VAL A 1 95 ? -4.062 -5.066 -10.037 1.00 90.38 95 VAL A O 1
ATOM 740 N N . SER A 1 96 ? -5.773 -6.367 -9.370 1.00 91.56 96 SER A N 1
ATOM 741 C CA . SER A 1 96 ? -6.835 -5.472 -9.824 1.00 91.56 96 SER A CA 1
ATOM 742 C C . SER A 1 96 ? -7.137 -4.366 -8.804 1.00 91.56 96 SER A C 1
ATOM 744 O O . SER A 1 96 ? -6.730 -4.416 -7.643 1.00 91.56 96 SER A O 1
ATOM 746 N N . VAL A 1 97 ? -7.904 -3.355 -9.224 1.00 91.06 97 VAL A N 1
ATOM 747 C CA . VAL A 1 97 ? -8.417 -2.317 -8.309 1.00 91.06 97 VAL A CA 1
ATOM 748 C C . VAL A 1 97 ? -9.270 -2.927 -7.193 1.00 91.06 97 VAL A C 1
ATOM 750 O O . VAL A 1 97 ? -9.198 -2.463 -6.054 1.00 91.06 97 VAL A O 1
ATOM 753 N N . ASP A 1 98 ? -10.033 -3.974 -7.502 1.00 92.44 98 ASP A N 1
ATOM 754 C CA . ASP A 1 98 ? -10.878 -4.649 -6.523 1.00 92.44 98 ASP A CA 1
ATOM 755 C C . ASP A 1 98 ? -10.045 -5.436 -5.510 1.00 92.44 98 ASP A C 1
ATOM 757 O O . ASP A 1 98 ? -10.375 -5.425 -4.328 1.00 92.44 98 ASP A O 1
ATOM 761 N N . ASP A 1 99 ? -8.922 -6.033 -5.918 1.00 93.69 99 ASP A N 1
ATOM 762 C CA . ASP A 1 99 ? -8.003 -6.719 -4.998 1.00 93.69 99 ASP A CA 1
ATOM 763 C C . ASP A 1 99 ? -7.363 -5.745 -4.002 1.00 93.69 99 ASP A C 1
ATOM 765 O O . ASP A 1 99 ? -7.275 -6.038 -2.806 1.00 93.69 99 ASP A O 1
ATOM 769 N N . ILE A 1 100 ? -6.959 -4.560 -4.476 1.00 93.56 100 ILE A N 1
ATOM 770 C CA . ILE A 1 100 ? -6.441 -3.478 -3.622 1.00 93.56 100 ILE A CA 1
ATOM 771 C C . ILE A 1 100 ? -7.538 -3.021 -2.655 1.00 93.56 100 ILE A C 1
ATOM 773 O O . ILE A 1 100 ? -7.315 -2.893 -1.451 1.00 93.56 100 ILE A O 1
ATOM 777 N N . ALA A 1 101 ? -8.748 -2.791 -3.171 1.00 94.19 101 ALA A N 1
ATOM 778 C CA . ALA A 1 101 ? -9.874 -2.340 -2.366 1.00 94.19 101 ALA A CA 1
ATOM 779 C C . ALA A 1 101 ? -10.286 -3.373 -1.310 1.00 94.19 101 ALA A C 1
ATOM 781 O O . ALA A 1 101 ? -10.566 -3.001 -0.174 1.00 94.19 101 ALA A O 1
ATOM 782 N N . ASN A 1 102 ? -10.317 -4.658 -1.658 1.00 93.88 102 ASN A N 1
ATOM 783 C CA . ASN A 1 102 ? -10.698 -5.737 -0.752 1.00 93.88 102 ASN A CA 1
ATOM 784 C C . ASN A 1 102 ? -9.652 -5.959 0.341 1.00 93.88 102 ASN A C 1
ATOM 786 O O . ASN A 1 102 ? -10.034 -6.142 1.495 1.00 93.88 102 ASN A O 1
ATOM 790 N N . ASN A 1 103 ? -8.361 -5.861 0.007 1.00 94.00 103 ASN A N 1
ATOM 791 C CA . ASN A 1 103 ? -7.293 -5.865 1.003 1.00 94.00 103 ASN A CA 1
ATOM 792 C C . ASN A 1 103 ? -7.487 -4.721 2.013 1.00 94.00 103 ASN A C 1
ATOM 794 O O . ASN A 1 103 ? -7.556 -4.960 3.214 1.00 94.00 103 ASN A O 1
ATOM 798 N N . LEU A 1 104 ? -7.704 -3.497 1.523 1.00 94.56 104 LEU A N 1
ATOM 799 C CA . LEU A 1 104 ? -7.850 -2.309 2.368 1.00 94.56 104 LEU A CA 1
ATOM 800 C C . LEU A 1 104 ? -9.175 -2.235 3.140 1.00 94.56 104 LEU A C 1
ATOM 802 O O . LEU A 1 104 ? -9.245 -1.574 4.166 1.00 94.56 104 LEU A O 1
ATOM 806 N N . LYS A 1 105 ? -10.239 -2.916 2.702 1.00 93.75 105 LYS A N 1
ATOM 807 C CA . LYS A 1 105 ? -11.478 -3.042 3.495 1.00 93.75 105 LYS A CA 1
ATOM 808 C C . LYS A 1 105 ? -11.284 -3.873 4.761 1.00 93.75 105 LYS A C 1
ATOM 810 O O . LYS A 1 105 ? -12.083 -3.757 5.688 1.00 93.75 105 LYS A O 1
ATOM 815 N N . ALA A 1 106 ? -10.274 -4.739 4.789 1.00 90.00 106 ALA A N 1
ATOM 816 C CA . ALA A 1 106 ? -9.996 -5.574 5.945 1.00 90.00 106 ALA A CA 1
ATOM 817 C C . ALA A 1 106 ? -9.184 -4.849 7.026 1.00 90.00 106 ALA A C 1
ATOM 819 O O . ALA A 1 106 ? -9.143 -5.375 8.139 1.00 90.00 106 ALA A O 1
ATOM 820 N N . THR A 1 107 ? -8.601 -3.686 6.707 1.00 91.12 107 THR A N 1
ATOM 821 C CA . THR A 1 107 ? -7.649 -2.973 7.564 1.00 91.12 107 THR A CA 1
ATOM 822 C C . THR A 1 107 ? -8.314 -2.026 8.554 1.00 91.12 107 THR A C 1
ATOM 824 O O . THR A 1 107 ? -9.503 -1.702 8.434 1.00 91.12 107 THR A O 1
ATOM 827 N N . ASN A 1 108 ? -7.506 -1.522 9.489 1.00 90.88 108 ASN A N 1
ATOM 828 C CA . ASN A 1 108 ? -7.911 -0.574 10.519 1.00 90.88 108 ASN A CA 1
ATOM 829 C C . ASN A 1 108 ? -7.212 0.795 10.327 1.00 90.88 108 ASN A C 1
ATOM 831 O O . ASN A 1 108 ? -6.340 1.182 11.113 1.00 90.88 108 ASN A O 1
ATOM 835 N N . PRO A 1 109 ? -7.567 1.569 9.280 1.00 89.81 109 PRO A N 1
ATOM 836 C CA . PRO A 1 109 ? -6.768 2.702 8.820 1.00 89.81 109 PRO A CA 1
ATOM 837 C C . PRO A 1 109 ? -7.096 4.037 9.503 1.00 89.81 109 PRO A C 1
ATOM 839 O O . PRO A 1 109 ? -6.561 5.068 9.084 1.00 89.81 109 PRO A O 1
ATOM 842 N N . PHE A 1 110 ? -7.992 4.060 10.498 1.00 89.31 110 PHE A N 1
ATOM 843 C CA . PHE A 1 110 ? -8.479 5.288 11.134 1.00 89.31 110 PHE A CA 1
ATOM 844 C C . PHE A 1 110 ? -7.876 5.468 12.536 1.00 89.31 110 PHE A C 1
ATOM 846 O O . PHE A 1 110 ? -8.320 4.812 13.476 1.00 89.31 110 PHE A O 1
ATOM 853 N N . PRO A 1 111 ? -6.916 6.395 12.733 1.00 82.88 111 PRO A N 1
ATOM 854 C CA . PRO A 1 111 ? -6.222 6.546 14.016 1.00 82.88 111 PRO A CA 1
ATOM 855 C C . PRO A 1 111 ? -7.131 6.941 15.181 1.00 82.88 111 PRO A C 1
ATOM 857 O O . PRO A 1 111 ? -6.877 6.575 16.323 1.00 82.88 111 PRO A O 1
ATOM 860 N N . LEU A 1 112 ? -8.189 7.706 14.892 1.00 84.31 112 LEU A N 1
ATOM 861 C CA . LEU A 1 112 ? -9.141 8.177 15.900 1.00 84.31 112 LEU A CA 1
ATOM 862 C C . LEU A 1 112 ? -10.202 7.127 16.251 1.00 84.31 112 LEU A C 1
ATOM 864 O O . LEU A 1 112 ? -10.821 7.234 17.304 1.00 84.31 112 LEU A O 1
ATOM 868 N N . LEU A 1 113 ? -10.406 6.130 15.384 1.00 86.06 113 LEU A N 1
ATOM 869 C CA . LEU A 1 113 ? -11.355 5.031 15.563 1.00 86.06 113 LEU A CA 1
ATOM 870 C C . LEU A 1 113 ? -10.692 3.718 15.101 1.00 86.06 113 LEU A C 1
ATOM 872 O O . LEU A 1 113 ? -11.039 3.184 14.048 1.00 86.06 113 LEU A O 1
ATOM 876 N N . PRO A 1 114 ? -9.722 3.189 15.868 1.00 81.69 114 PRO A N 1
ATOM 877 C CA . PRO A 1 114 ? -8.820 2.120 15.426 1.00 81.69 114 PRO A CA 1
ATOM 878 C C . PRO A 1 114 ? -9.490 0.750 15.270 1.00 81.69 114 PRO A C 1
ATOM 880 O O . PRO A 1 114 ? -8.826 -0.211 14.899 1.00 81.69 114 PRO A O 1
ATOM 883 N N . THR A 1 115 ? -10.781 0.630 15.576 1.00 86.62 115 THR A N 1
ATOM 884 C CA . THR A 1 115 ? -11.592 -0.577 15.358 1.00 86.62 115 THR A CA 1
ATOM 885 C C . THR A 1 115 ? -12.464 -0.485 14.110 1.00 86.62 115 THR A C 1
ATOM 887 O O . THR A 1 115 ? -13.060 -1.482 13.709 1.00 86.62 115 THR A O 1
ATOM 890 N N . GLU A 1 116 ? -12.583 0.706 13.521 1.00 89.81 116 GLU A N 1
ATOM 891 C CA . GLU A 1 116 ? -13.448 0.941 12.374 1.00 89.81 116 GLU A CA 1
ATOM 892 C C . GLU A 1 116 ? -12.755 0.572 11.068 1.00 89.81 116 GLU A C 1
ATOM 894 O O . GLU A 1 116 ? -11.569 0.842 10.859 1.00 89.81 116 GLU A O 1
ATOM 899 N N . LYS A 1 117 ? -13.542 -0.007 10.162 1.00 91.88 117 LYS A N 1
ATOM 900 C CA . LYS A 1 117 ? -13.085 -0.449 8.844 1.00 91.88 117 LYS A CA 1
ATOM 901 C C . LYS A 1 117 ? -13.592 0.474 7.741 1.00 91.88 117 LYS A C 1
ATOM 903 O O . LYS A 1 117 ? -14.630 1.126 7.905 1.00 91.88 117 LYS A O 1
ATOM 908 N N . PRO A 1 118 ? -12.907 0.549 6.588 1.00 94.00 118 PRO A N 1
ATOM 909 C CA . PRO A 1 118 ? -13.414 1.301 5.450 1.00 94.00 118 PRO A CA 1
ATOM 910 C C . PRO A 1 118 ? -14.748 0.743 4.950 1.00 94.00 118 PRO A C 1
ATOM 912 O O . PRO A 1 118 ? -14.855 -0.427 4.591 1.00 94.00 118 PRO A O 1
ATOM 915 N N . ILE A 1 119 ? -15.755 1.609 4.844 1.00 94.31 119 ILE A N 1
ATOM 916 C CA . ILE A 1 119 ? -17.024 1.307 4.164 1.00 94.31 119 ILE A CA 1
ATOM 917 C C . ILE A 1 119 ? -16.892 1.477 2.649 1.00 94.31 119 ILE A C 1
ATOM 919 O O . ILE A 1 119 ? -17.600 0.838 1.870 1.00 94.31 119 ILE A O 1
ATOM 923 N N . ARG A 1 120 ? -15.968 2.340 2.214 1.00 93.88 120 ARG A N 1
ATOM 924 C CA . ARG A 1 120 ? -15.696 2.610 0.805 1.00 93.88 120 ARG A CA 1
ATOM 925 C C . ARG A 1 120 ? -14.203 2.797 0.591 1.00 93.88 120 ARG A C 1
ATOM 927 O O . ARG A 1 120 ? -13.561 3.575 1.291 1.00 93.88 120 ARG A O 1
ATOM 934 N N . VAL A 1 121 ? -13.688 2.129 -0.435 1.00 95.12 121 VAL A N 1
ATOM 935 C CA . VAL A 1 121 ? -12.320 2.299 -0.925 1.00 95.12 121 VAL A CA 1
ATOM 936 C C . VAL A 1 121 ? -12.391 2.755 -2.374 1.00 95.12 121 VAL A C 1
ATOM 938 O O . VAL A 1 121 ? -13.120 2.172 -3.171 1.00 95.12 121 VAL A O 1
ATOM 941 N N . THR A 1 122 ? -11.684 3.831 -2.709 1.00 95.12 122 THR A N 1
ATOM 942 C CA . THR A 1 122 ? -11.599 4.355 -4.079 1.00 95.12 122 THR A CA 1
ATOM 943 C C . THR A 1 122 ? -10.141 4.405 -4.500 1.00 95.12 122 THR A C 1
ATOM 945 O O . THR A 1 122 ? -9.344 5.089 -3.863 1.00 95.12 122 THR A O 1
ATOM 948 N N . VAL A 1 123 ? -9.796 3.700 -5.575 1.00 93.94 123 VAL A N 1
ATOM 949 C CA . VAL A 1 123 ? -8.437 3.654 -6.127 1.00 93.94 123 VAL A CA 1
ATOM 950 C C . VAL A 1 123 ? -8.389 4.511 -7.387 1.00 93.94 123 VAL A C 1
ATOM 952 O O . VAL A 1 123 ? -9.114 4.258 -8.348 1.00 93.94 123 VAL A O 1
ATOM 955 N N . LYS A 1 124 ? -7.523 5.526 -7.401 1.00 92.81 124 LYS A N 1
ATOM 956 C CA . LYS A 1 124 ? -7.305 6.397 -8.558 1.00 92.81 124 LYS A CA 1
ATOM 957 C C . LYS A 1 124 ? -6.037 5.971 -9.290 1.00 92.81 124 LYS A C 1
ATOM 959 O O . LYS A 1 124 ? -4.919 6.211 -8.826 1.00 92.81 124 LYS A O 1
ATOM 964 N N . ARG A 1 125 ? -6.206 5.354 -10.458 1.00 87.75 125 ARG A N 1
ATOM 965 C CA . ARG A 1 125 ? -5.089 5.000 -11.345 1.00 87.75 125 ARG A CA 1
ATOM 966 C C . ARG A 1 125 ? -4.486 6.241 -12.003 1.00 87.75 125 ARG A C 1
ATOM 968 O O . ARG A 1 125 ? -5.161 7.259 -12.142 1.00 87.75 125 ARG A O 1
ATOM 975 N N . SER A 1 126 ? -3.212 6.159 -12.373 1.00 81.19 126 SER A N 1
ATOM 976 C CA . SER A 1 126 ? -2.605 7.155 -13.257 1.00 81.19 126 SER A CA 1
ATOM 977 C C . SER A 1 126 ? -3.162 6.970 -14.667 1.00 81.19 126 SER A C 1
ATOM 979 O O . SER A 1 126 ? -3.105 5.870 -15.219 1.00 81.19 126 SER A O 1
ATOM 981 N N . GLU A 1 127 ? -3.711 8.029 -15.255 1.00 55.44 127 GLU A N 1
ATOM 982 C CA . GLU A 1 127 ? -4.082 8.049 -16.669 1.00 55.44 127 GLU A CA 1
ATOM 983 C C . GLU A 1 127 ? -2.818 8.201 -17.523 1.00 55.44 127 GLU A C 1
ATOM 985 O O . GLU A 1 127 ? -2.575 9.288 -18.021 1.00 55.44 127 GLU A O 1
ATOM 990 N N . THR A 1 128 ? -1.962 7.172 -17.614 1.00 45.81 128 THR A N 1
ATOM 991 C CA . THR A 1 128 ? -1.076 6.843 -18.762 1.00 45.81 128 THR A CA 1
ATOM 992 C C . THR A 1 128 ? 0.051 5.880 -18.366 1.00 45.81 128 THR A C 1
ATOM 994 O O . THR A 1 128 ? 1.102 6.261 -17.870 1.00 45.81 128 THR A O 1
ATOM 997 N N . PHE A 1 129 ? -0.145 4.609 -18.699 1.00 41.22 129 PHE A N 1
ATOM 998 C CA . PHE A 1 129 ? 0.815 3.849 -19.506 1.00 41.22 129 PHE A CA 1
ATOM 999 C C . PHE A 1 129 ? -0.040 3.065 -20.508 1.00 41.22 129 PHE A C 1
ATOM 1001 O O . PHE A 1 129 ? -0.137 1.843 -20.479 1.00 41.22 129 PHE A O 1
ATOM 1008 N N . ALA A 1 130 ? -0.769 3.798 -21.358 1.00 36.62 130 ALA A N 1
ATOM 1009 C CA . ALA A 1 130 ? -1.203 3.210 -22.612 1.00 36.62 130 ALA A CA 1
ATOM 1010 C C . ALA A 1 130 ? 0.099 2.912 -23.350 1.00 36.62 130 ALA A C 1
ATOM 1012 O O . ALA A 1 130 ? 0.776 3.840 -23.792 1.00 36.62 130 ALA A O 1
ATOM 1013 N N . GLY A 1 131 ? 0.504 1.640 -23.360 1.00 40.09 131 GLY A N 1
ATOM 1014 C CA . GLY A 1 131 ? 1.535 1.162 -24.261 1.00 40.09 131 GLY A CA 1
ATOM 1015 C C . GLY A 1 131 ? 1.117 1.601 -25.651 1.00 40.09 131 GLY A C 1
ATOM 1016 O O . GLY A 1 131 ? 0.193 1.028 -26.225 1.00 40.09 131 GLY A O 1
ATOM 1017 N N . GLY A 1 132 ? 1.733 2.687 -26.122 1.00 31.72 132 GLY A N 1
ATOM 1018 C CA . GLY A 1 132 ? 1.626 3.133 -27.493 1.00 31.72 132 GLY A CA 1
ATOM 1019 C C . GLY A 1 132 ? 2.020 1.940 -28.335 1.00 31.72 132 GLY A C 1
ATOM 1020 O O . GLY A 1 132 ? 3.155 1.473 -28.272 1.00 31.72 132 GLY A O 1
ATOM 1021 N N . SER A 1 133 ? 1.016 1.395 -29.002 1.00 36.06 133 SER A N 1
ATOM 1022 C CA . SER A 1 133 ? 1.079 0.288 -29.933 1.00 36.06 133 SER A CA 1
ATOM 1023 C C . SER A 1 133 ? 2.337 0.378 -30.787 1.00 36.0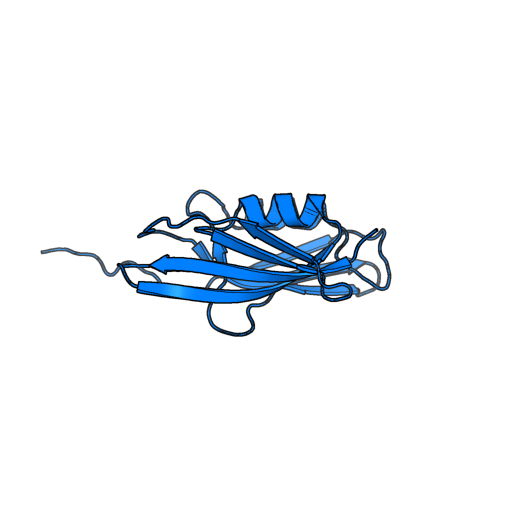6 133 SER A C 1
ATOM 1025 O O . SER A 1 133 ? 2.488 1.300 -31.587 1.00 36.06 133 SER A O 1
ATOM 1027 N N . VAL A 1 134 ? 3.220 -0.607 -30.633 1.00 50.12 134 VAL A N 1
ATOM 1028 C CA . VAL A 1 134 ? 4.167 -0.958 -31.686 1.00 50.12 134 VAL A CA 1
ATOM 1029 C C . VAL A 1 134 ? 3.338 -1.570 -32.803 1.00 50.12 134 VAL A C 1
ATOM 1031 O O . VAL A 1 134 ? 2.776 -2.648 -32.613 1.00 50.12 134 VAL A O 1
ATOM 1034 N N . THR A 1 135 ? 3.210 -0.895 -33.941 1.00 33.38 135 THR A N 1
ATOM 1035 C CA . THR A 1 135 ? 2.908 -1.535 -35.233 1.00 33.38 135 THR A CA 1
ATOM 1036 C C . THR A 1 135 ? 3.122 -0.545 -36.381 1.00 33.38 135 THR A C 1
ATOM 1038 O O . THR A 1 135 ? 2.813 0.633 -36.215 1.00 33.38 135 THR A O 1
ATOM 1041 N N . PRO A 1 136 ? 3.473 -1.042 -37.574 1.00 43.75 136 PRO A N 1
ATOM 1042 C CA . PRO A 1 136 ? 4.800 -1.463 -38.024 1.00 43.75 136 PRO A CA 1
ATOM 1043 C C . PRO A 1 136 ? 5.495 -0.419 -38.917 1.00 43.75 136 PRO A C 1
ATOM 1045 O O . PRO A 1 136 ? 4.794 0.417 -39.529 1.00 43.75 136 PRO A O 1
#

Radius of gyration: 15.31 Å; chains: 1; bounding box: 34×21×56 Å

Sequence (136 aa):
MAKKYQVRQVVTLNGEKKSTTFEFYGEQDELTAFCSQLEGGYEVKEVVDALSDMTAADTNVATSNPVTQITLSGPQNQYSMIRPYSGVIHFKNTVSVDDIANNLKATNPFPLLPTEKPIRVTVKRSETFAGGSVTP

Secondary structure (DSSP, 8-state):
--EEEEEEEEEEETTEEEEEEEEEEE-HHHHHHHHTTBSSEEEEEESSS--EEEE----B-S-EEEEEEEEEE-STT-EEEE-BSSS-EEEETT--HHHHHHHHHTS---TTSTT---SEEEEEE-S---------

Foldseek 3Di:
DKFKKKKWFWAAEPNRIDIWIKIAIFDPVLVVLLCVQFPAWMWIATPPDGDIDGGHGHDNDHDWFWFAKKWFAWPPRFIDIIGTPDGTTTGHPPQDPVNNFVSQQVTQGGPVRSVIGGPDMDTHTDPDPPVPDDDD

pLDDT: mean 81.07, std 17.94, range [31.72, 95.12]